Protein AF-A0A7S0AP67-F1 (afdb_monomer_lite)

Sequence (156 aa):
MADENDVAYYSSGTIAEPLSSVSDEEYESPIFVPSRLIERISNVPRFSHSPSIAYAASGDDQARQDYLEGAVFTSSIILLTFVVWLVILLVLKIMGSKRVGCASGKAPTYPSLESIQAANHTLERQYELDAAREQAEGRINGECSITGGGQDGGVV

Radius of gyration: 43.68 Å; chains: 1; bounding box: 73×54×150 Å

Structure (mmCIF, N/CA/C/O backbone):
data_AF-A0A7S0AP67-F1
#
_entry.id   AF-A0A7S0AP67-F1
#
loop_
_atom_site.group_PDB
_atom_site.id
_atom_site.type_symbol
_atom_site.label_atom_id
_atom_site.label_alt_id
_atom_site.label_comp_id
_atom_site.label_asym_id
_atom_site.label_entity_id
_atom_site.label_seq_id
_atom_site.pdbx_PDB_ins_code
_atom_site.Cartn_x
_atom_site.Cartn_y
_atom_site.Cartn_z
_atom_site.occupancy
_atom_site.B_iso_or_equiv
_atom_site.auth_seq_id
_atom_site.auth_comp_id
_atom_site.auth_asym_id
_atom_site.auth_atom_id
_atom_site.pdbx_PDB_model_num
ATOM 1 N N . MET A 1 1 ? -3.781 36.770 -51.736 1.00 51.53 1 MET A N 1
ATOM 2 C CA . MET A 1 1 ? -4.420 36.940 -50.418 1.00 51.53 1 MET A CA 1
ATOM 3 C C . MET A 1 1 ? -3.572 36.169 -49.434 1.00 51.53 1 MET A C 1
ATOM 5 O O . MET A 1 1 ? -3.747 34.968 -49.292 1.00 51.53 1 MET A O 1
ATOM 9 N N . ALA A 1 2 ? -2.549 36.848 -48.926 1.00 48.97 2 ALA A N 1
ATOM 10 C CA . ALA A 1 2 ? -1.741 36.395 -47.809 1.00 48.97 2 ALA A CA 1
ATOM 11 C C . ALA A 1 2 ? -2.419 36.942 -46.554 1.00 48.97 2 ALA A C 1
ATOM 13 O O . ALA A 1 2 ? -2.832 38.103 -46.572 1.00 48.97 2 ALA A O 1
ATOM 14 N N . ASP A 1 3 ? -2.575 36.104 -45.537 1.00 56.09 3 ASP A N 1
ATOM 15 C CA . ASP A 1 3 ? -2.865 36.570 -44.190 1.00 56.09 3 ASP A CA 1
ATOM 16 C C . ASP A 1 3 ? -1.688 36.163 -43.313 1.00 56.09 3 ASP A C 1
ATOM 18 O O . ASP A 1 3 ? -1.131 35.068 -43.430 1.00 56.09 3 ASP A O 1
ATOM 22 N N . GLU A 1 4 ? -1.240 37.149 -42.568 1.00 61.97 4 GLU A N 1
ATOM 23 C CA . GLU A 1 4 ? 0.123 37.414 -42.170 1.00 61.97 4 GLU A CA 1
ATOM 24 C C . GLU A 1 4 ? 0.075 37.716 -40.673 1.00 61.97 4 GLU A C 1
ATOM 26 O O . GLU A 1 4 ? -0.716 38.540 -40.239 1.00 61.97 4 GLU A O 1
ATOM 31 N N . ASN A 1 5 ? 0.964 37.065 -39.921 1.00 60.75 5 ASN A N 1
ATOM 32 C CA . ASN A 1 5 ? 1.469 37.502 -38.620 1.00 60.75 5 ASN A CA 1
ATOM 33 C C . ASN A 1 5 ? 0.479 37.657 -37.454 1.00 60.75 5 ASN A C 1
ATOM 35 O O . ASN A 1 5 ? -0.173 38.677 -37.303 1.00 60.75 5 ASN A O 1
ATOM 39 N N . ASP A 1 6 ? 0.568 36.724 -36.501 1.00 53.44 6 ASP A N 1
ATOM 40 C CA . ASP A 1 6 ? 0.540 37.078 -35.074 1.00 53.44 6 ASP A CA 1
ATOM 41 C C . ASP A 1 6 ? 1.275 36.009 -34.246 1.00 53.44 6 ASP A C 1
ATOM 43 O O . ASP A 1 6 ? 0.713 35.253 -33.454 1.00 53.44 6 ASP A O 1
ATOM 47 N N . VAL A 1 7 ? 2.590 35.907 -34.466 1.00 61.34 7 VAL A N 1
ATOM 48 C CA . VAL A 1 7 ? 3.481 35.220 -33.525 1.00 61.34 7 VAL A CA 1
ATOM 49 C C . VAL A 1 7 ? 3.973 36.275 -32.547 1.00 61.34 7 VAL A C 1
ATOM 51 O O . VAL A 1 7 ? 4.875 37.055 -32.851 1.00 61.34 7 VAL A O 1
ATOM 54 N N . ALA A 1 8 ? 3.339 36.314 -31.376 1.00 53.97 8 ALA A N 1
ATOM 55 C CA . ALA A 1 8 ? 3.743 37.158 -30.265 1.00 53.97 8 ALA A CA 1
ATOM 56 C C . ALA A 1 8 ? 5.196 36.842 -29.873 1.00 53.97 8 ALA A C 1
ATOM 58 O O . ALA A 1 8 ? 5.500 35.825 -29.247 1.00 53.97 8 ALA A O 1
ATOM 59 N N . TYR A 1 9 ? 6.099 37.736 -30.265 1.00 51.31 9 TYR A N 1
ATOM 60 C CA . TYR A 1 9 ? 7.461 37.795 -29.765 1.00 51.31 9 TYR A CA 1
ATOM 61 C C . TYR A 1 9 ? 7.409 38.090 -28.265 1.00 51.31 9 TYR A C 1
ATOM 63 O O . TYR A 1 9 ? 7.012 39.180 -27.849 1.00 51.31 9 TYR A O 1
ATOM 71 N N . TYR A 1 10 ? 7.837 37.135 -27.440 1.00 54.34 10 TYR A N 1
ATOM 72 C CA . TYR A 1 10 ? 8.136 37.429 -26.045 1.00 54.34 10 TYR A CA 1
ATOM 73 C C . TYR A 1 10 ? 9.331 38.382 -26.001 1.00 54.34 10 TYR A C 1
ATOM 75 O O . TYR A 1 10 ? 10.472 38.020 -26.287 1.00 54.34 10 TYR A O 1
ATOM 83 N N . SER A 1 11 ? 9.002 39.632 -25.688 1.00 49.69 11 SER A N 1
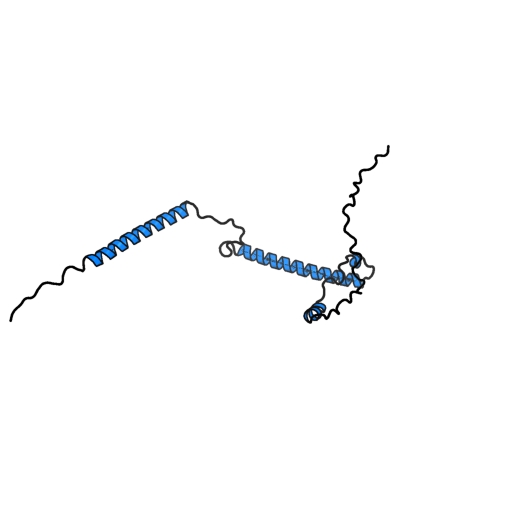ATOM 84 C CA . SER A 1 11 ? 9.903 40.749 -25.460 1.00 49.69 11 SER A CA 1
ATOM 85 C C . SER A 1 11 ? 10.914 40.392 -24.375 1.00 49.69 11 SER A C 1
ATOM 87 O O . SER A 1 11 ? 10.591 40.329 -23.189 1.00 49.69 11 SER A O 1
ATOM 89 N N . SER A 1 12 ? 12.152 40.176 -24.812 1.00 60.66 12 SER A N 1
ATOM 90 C CA . SER A 1 12 ? 13.341 40.142 -23.972 1.00 60.66 12 SER A CA 1
ATOM 91 C C . SER A 1 12 ? 13.491 41.495 -23.281 1.00 60.66 12 SER A C 1
ATOM 93 O O . SER A 1 12 ? 13.629 42.528 -23.935 1.00 60.66 12 SER A O 1
ATOM 95 N N . GLY A 1 13 ? 13.409 41.502 -21.956 1.00 54.72 13 GLY A N 1
ATOM 96 C CA . GLY A 1 13 ? 13.528 42.724 -21.181 1.00 54.72 13 GLY A CA 1
ATOM 97 C C . GLY A 1 13 ? 13.479 42.449 -19.692 1.00 54.72 13 GLY A C 1
ATOM 98 O O . GLY A 1 13 ? 12.416 42.522 -19.093 1.00 54.72 13 GLY A O 1
ATOM 99 N N . THR A 1 14 ? 14.626 42.129 -19.096 1.00 52.41 14 THR A N 1
ATOM 100 C CA . THR A 1 14 ? 15.230 42.923 -18.012 1.00 52.41 14 THR A CA 1
ATOM 101 C C . TH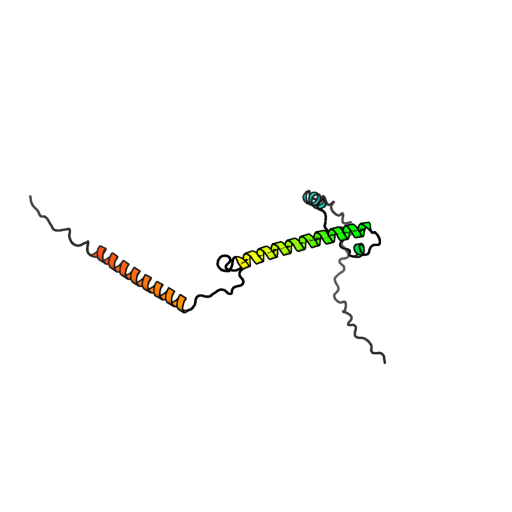R A 1 14 ? 16.686 42.478 -17.865 1.00 52.41 14 THR A C 1
ATOM 103 O O . THR A 1 14 ? 16.999 41.291 -17.833 1.00 52.41 14 THR A O 1
ATOM 106 N N . ILE A 1 15 ? 17.564 43.472 -17.858 1.00 60.00 15 ILE A N 1
ATOM 107 C CA . ILE A 1 15 ? 19.019 43.401 -17.861 1.00 60.00 15 ILE A CA 1
ATOM 108 C C . ILE A 1 15 ? 19.470 42.829 -16.513 1.00 60.00 15 ILE A C 1
ATOM 110 O O . ILE A 1 15 ? 19.449 43.532 -15.506 1.00 60.00 15 ILE A O 1
ATOM 114 N N . ALA A 1 16 ? 19.840 41.550 -16.486 1.00 58.28 16 ALA A N 1
ATOM 115 C CA . ALA A 1 16 ? 20.681 41.029 -15.420 1.00 58.28 16 ALA A CA 1
ATOM 116 C C . ALA A 1 16 ? 22.108 41.504 -15.708 1.00 58.28 16 ALA A C 1
ATOM 118 O O . ALA A 1 16 ? 22.629 41.286 -16.804 1.00 58.28 16 ALA A O 1
ATOM 119 N N . GLU A 1 17 ? 22.697 42.212 -14.750 1.00 62.12 17 GLU A N 1
ATOM 120 C CA . GLU A 1 17 ? 24.091 42.635 -14.799 1.00 62.12 17 GLU A CA 1
ATOM 121 C C . GLU A 1 17 ? 24.996 41.449 -15.164 1.00 62.12 17 GLU A C 1
ATOM 123 O O . GLU A 1 17 ? 24.827 40.355 -14.611 1.00 62.12 17 GLU A O 1
ATOM 128 N N . PRO A 1 18 ? 25.968 41.624 -16.073 1.00 58.69 18 PRO A N 1
ATOM 129 C CA . PRO A 1 18 ? 26.984 40.611 -16.262 1.00 58.69 18 PRO A CA 1
ATOM 130 C C . PRO A 1 18 ? 27.817 40.553 -14.977 1.00 58.69 18 PRO A C 1
ATOM 132 O O . PRO A 1 18 ? 28.651 41.423 -14.732 1.00 58.69 18 PRO A O 1
ATOM 135 N N . LEU A 1 19 ? 27.627 39.507 -14.166 1.00 58.84 19 LEU A N 1
ATOM 136 C CA . LEU A 1 19 ? 28.633 39.050 -13.203 1.00 58.84 19 LEU A CA 1
ATOM 137 C C . LEU A 1 19 ? 29.850 38.521 -13.986 1.00 58.84 19 LEU A C 1
ATOM 139 O O . LEU A 1 19 ? 30.162 37.334 -13.989 1.00 58.84 19 LEU A O 1
ATOM 143 N N . SER A 1 20 ? 30.542 39.412 -14.694 1.00 58.88 20 SER A N 1
ATOM 144 C CA . SER A 1 20 ? 31.809 39.147 -15.365 1.00 58.88 20 SER A CA 1
ATOM 145 C C . SER A 1 20 ? 32.958 39.364 -14.380 1.00 58.88 20 SER A C 1
ATOM 147 O O . SER A 1 20 ? 33.797 40.239 -14.571 1.00 58.88 20 SER A O 1
ATOM 149 N N . SER A 1 21 ? 32.961 38.602 -13.291 1.00 58.09 21 SER A N 1
ATOM 150 C CA . SER A 1 21 ? 34.178 38.308 -12.526 1.00 58.09 21 SER A CA 1
ATOM 151 C C . SER A 1 21 ? 33.944 37.119 -11.591 1.00 58.09 21 SER A C 1
ATOM 153 O O . SER A 1 21 ? 34.280 37.166 -10.409 1.00 58.09 21 SER A O 1
ATOM 155 N N . VAL A 1 22 ? 33.329 36.048 -12.095 1.00 60.16 22 VAL A N 1
ATOM 156 C CA . VAL A 1 22 ? 33.631 34.729 -11.537 1.00 60.16 22 VAL A CA 1
ATOM 157 C C . VAL A 1 22 ? 34.979 34.384 -12.143 1.00 60.16 22 VAL A C 1
ATOM 159 O O . VAL A 1 22 ? 35.086 34.183 -13.348 1.00 60.16 22 VAL A O 1
ATOM 162 N N . SER A 1 23 ? 36.022 34.487 -11.328 1.00 62.59 23 SER A N 1
ATOM 163 C CA . SER A 1 23 ? 37.353 34.001 -11.656 1.00 62.59 23 SER A CA 1
ATOM 164 C C . SER A 1 23 ? 37.242 32.589 -12.226 1.00 62.59 23 SER A C 1
ATOM 166 O O . SER A 1 23 ? 36.532 31.764 -11.650 1.00 62.59 23 SER A O 1
ATOM 168 N N . ASP A 1 24 ? 37.946 32.322 -13.328 1.00 63.97 24 ASP A N 1
ATOM 169 C CA . ASP A 1 24 ? 38.223 30.979 -13.850 1.00 63.97 24 ASP A CA 1
ATOM 170 C C . ASP A 1 24 ? 39.101 30.200 -12.849 1.00 63.97 24 ASP A C 1
ATOM 172 O O . ASP A 1 24 ? 40.193 29.731 -13.167 1.00 63.97 24 ASP A O 1
ATOM 176 N N . GLU A 1 25 ? 38.671 30.106 -11.591 1.00 70.31 25 GLU A N 1
ATOM 177 C CA . GLU A 1 25 ? 39.141 29.050 -10.717 1.00 70.31 25 GLU A CA 1
ATOM 178 C C . GLU A 1 25 ? 38.563 27.770 -11.304 1.00 70.31 25 GLU A C 1
ATOM 180 O O . GLU A 1 25 ? 37.364 27.499 -11.209 1.00 70.31 25 GLU A O 1
ATOM 185 N N . GLU A 1 26 ? 39.426 27.045 -12.014 1.00 77.94 26 GLU A N 1
ATOM 186 C CA . GLU A 1 26 ? 39.166 25.711 -12.523 1.00 77.94 26 GLU A CA 1
ATOM 187 C C . GLU A 1 26 ? 38.576 24.888 -11.379 1.00 77.94 26 GLU A C 1
ATOM 189 O O . GLU A 1 26 ? 39.250 24.558 -10.403 1.00 77.94 26 GLU A O 1
ATOM 194 N N . TYR A 1 27 ? 37.265 24.659 -11.449 1.00 81.31 27 TYR A N 1
ATOM 195 C CA . TYR A 1 27 ? 36.555 23.906 -10.435 1.00 81.31 27 TYR A CA 1
ATOM 196 C C . TYR A 1 27 ? 37.085 22.472 -10.460 1.00 81.31 27 TYR A C 1
ATOM 198 O O . TYR A 1 27 ? 36.666 21.649 -11.276 1.00 81.31 27 TYR A O 1
ATOM 206 N N . GLU A 1 28 ? 38.014 22.163 -9.560 1.00 80.31 28 GLU A N 1
ATOM 207 C CA . GLU A 1 28 ? 38.414 20.790 -9.299 1.00 80.31 28 GLU A CA 1
ATOM 208 C C . GLU A 1 28 ? 37.270 20.096 -8.560 1.00 80.31 28 GLU A C 1
ATOM 210 O O . GLU A 1 28 ? 37.015 20.326 -7.373 1.00 80.31 28 GLU A O 1
ATOM 215 N N . SER A 1 29 ? 36.540 19.237 -9.273 1.00 83.62 29 SER A N 1
ATOM 216 C CA . SER A 1 29 ? 35.499 18.431 -8.647 1.00 83.62 29 SER A CA 1
ATOM 217 C C . SER A 1 29 ? 36.133 17.524 -7.584 1.00 83.62 29 SER A C 1
ATOM 219 O O . SER A 1 29 ? 37.071 16.787 -7.912 1.00 83.62 29 SER A O 1
ATOM 221 N N . PRO A 1 30 ? 35.631 17.508 -6.339 1.00 85.62 30 PRO A N 1
ATOM 222 C CA . PRO A 1 30 ? 36.149 16.607 -5.322 1.00 85.62 30 PRO A CA 1
ATOM 223 C C . PRO A 1 30 ? 36.011 15.152 -5.781 1.00 85.62 30 PRO A C 1
ATOM 225 O O . PRO A 1 30 ? 34.978 14.747 -6.319 1.00 85.62 30 PRO A O 1
ATOM 228 N N . ILE A 1 31 ? 37.059 14.356 -5.550 1.00 88.38 31 ILE A N 1
ATOM 229 C CA . ILE A 1 31 ? 37.071 12.929 -5.883 1.00 88.38 31 ILE A CA 1
ATOM 230 C C . ILE A 1 31 ? 35.933 12.250 -5.119 1.00 88.38 31 ILE A C 1
ATOM 232 O O . ILE A 1 31 ? 35.936 12.183 -3.887 1.00 88.38 31 ILE A O 1
ATOM 236 N N . PHE A 1 32 ? 34.949 11.739 -5.858 1.00 85.88 32 PHE A N 1
ATOM 237 C CA . PHE A 1 32 ? 33.834 11.017 -5.270 1.00 85.88 32 PHE A CA 1
ATOM 238 C C . PHE A 1 32 ? 34.319 9.663 -4.747 1.00 85.88 32 PHE A C 1
ATOM 240 O O . PHE A 1 32 ? 34.534 8.727 -5.515 1.00 85.88 32 PHE A O 1
ATOM 247 N N . VAL A 1 33 ? 34.486 9.550 -3.429 1.00 89.19 33 VAL A N 1
ATOM 248 C CA . VAL A 1 33 ? 34.727 8.263 -2.770 1.00 89.19 33 VAL A CA 1
ATOM 249 C C . VAL A 1 33 ? 33.365 7.605 -2.536 1.00 89.19 33 VAL A C 1
ATOM 251 O O . VAL A 1 33 ? 32.594 8.095 -1.704 1.00 89.19 33 VAL A O 1
ATOM 254 N N . PRO A 1 34 ? 33.019 6.522 -3.259 1.00 81.06 34 PRO A N 1
ATOM 255 C CA . PRO A 1 34 ? 31.731 5.872 -3.083 1.00 81.06 34 PRO A CA 1
ATOM 256 C C . PRO A 1 34 ? 31.615 5.349 -1.653 1.00 81.06 34 PRO A C 1
ATOM 258 O O . PRO A 1 34 ? 32.519 4.710 -1.113 1.00 81.06 34 PRO A O 1
ATOM 261 N N . SER A 1 35 ? 30.479 5.618 -1.018 1.00 86.62 35 SER A N 1
ATOM 262 C CA . SER A 1 35 ? 30.192 5.036 0.287 1.00 86.62 35 SER A CA 1
ATOM 263 C C . SER A 1 35 ? 30.026 3.517 0.151 1.00 86.62 35 SER A C 1
ATOM 265 O O . SER A 1 35 ? 29.548 3.020 -0.871 1.00 86.62 35 SER A O 1
ATOM 267 N N . ARG A 1 36 ? 30.341 2.759 1.211 1.00 86.00 36 ARG A N 1
ATOM 268 C CA . ARG A 1 36 ? 30.148 1.290 1.247 1.00 86.00 36 ARG A CA 1
ATOM 269 C C . ARG A 1 36 ? 28.711 0.855 0.922 1.00 86.00 36 ARG A C 1
ATOM 271 O O . ARG A 1 36 ? 28.470 -0.294 0.566 1.00 86.00 36 ARG A O 1
ATOM 278 N N . LEU A 1 37 ? 27.748 1.765 1.073 1.00 83.25 37 LEU A N 1
ATOM 279 C CA . LEU A 1 37 ? 26.360 1.555 0.683 1.00 83.25 37 LEU A CA 1
ATOM 280 C C . LEU A 1 37 ? 26.203 1.527 -0.845 1.00 83.25 37 LEU A C 1
ATOM 282 O O . LEU A 1 37 ? 25.534 0.643 -1.369 1.00 83.25 37 LEU A O 1
ATOM 286 N N . ILE A 1 38 ? 26.849 2.451 -1.560 1.00 79.38 38 ILE A N 1
ATOM 287 C CA . ILE A 1 38 ? 26.805 2.540 -3.026 1.00 79.38 38 ILE A CA 1
ATOM 288 C C . ILE A 1 38 ? 27.449 1.306 -3.657 1.00 79.38 38 ILE A C 1
ATOM 290 O O . ILE A 1 38 ? 26.891 0.757 -4.597 1.00 79.38 38 ILE A O 1
ATOM 294 N N . GLU A 1 39 ? 28.551 0.822 -3.089 1.00 80.38 39 GLU A N 1
ATOM 295 C CA . GLU A 1 39 ? 29.246 -0.390 -3.548 1.00 80.38 39 GLU A CA 1
ATOM 296 C C . GLU A 1 39 ? 28.413 -1.672 -3.344 1.00 80.38 39 GLU A C 1
ATOM 298 O O . GLU A 1 39 ? 28.500 -2.629 -4.111 1.00 80.38 39 GLU A O 1
ATOM 303 N N . ARG A 1 40 ? 27.542 -1.698 -2.325 1.00 77.62 40 ARG A N 1
ATOM 304 C CA . ARG A 1 40 ? 26.580 -2.798 -2.147 1.00 77.62 40 ARG A CA 1
ATOM 305 C C . ARG A 1 40 ? 25.392 -2.687 -3.094 1.00 77.62 40 ARG A C 1
ATOM 307 O O . ARG A 1 40 ? 24.923 -3.704 -3.593 1.00 77.62 40 ARG A O 1
ATOM 314 N N . ILE A 1 41 ? 24.905 -1.472 -3.335 1.00 77.75 41 ILE A N 1
ATOM 315 C CA . ILE A 1 41 ? 23.749 -1.225 -4.206 1.00 77.75 41 ILE A CA 1
ATOM 316 C C . ILE A 1 41 ? 24.132 -1.340 -5.689 1.00 77.75 41 ILE A C 1
ATOM 318 O O . ILE A 1 41 ? 23.284 -1.698 -6.501 1.00 77.75 41 ILE A O 1
ATOM 322 N N . SER A 1 42 ? 25.397 -1.118 -6.059 1.00 71.94 42 SER A N 1
ATOM 323 C CA . SER A 1 42 ? 25.873 -1.288 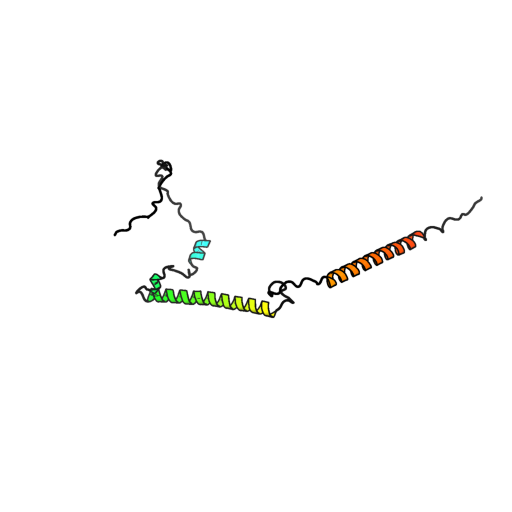-7.439 1.00 71.94 42 SER A CA 1
ATOM 324 C C . SER A 1 42 ? 25.811 -2.735 -7.930 1.00 71.94 42 SER A C 1
ATOM 326 O O . SER A 1 42 ? 25.737 -2.952 -9.133 1.00 71.94 42 SER A O 1
ATOM 328 N N . ASN A 1 43 ? 25.802 -3.710 -7.014 1.00 64.31 43 ASN A N 1
ATOM 329 C CA . ASN A 1 43 ? 25.653 -5.135 -7.329 1.00 64.31 43 ASN A CA 1
ATOM 330 C C . ASN A 1 43 ? 24.192 -5.604 -7.345 1.00 64.31 43 ASN A C 1
ATOM 332 O O . ASN A 1 43 ? 23.922 -6.771 -7.623 1.00 64.31 43 ASN A O 1
ATOM 336 N N . VAL A 1 44 ? 23.239 -4.723 -7.029 1.00 65.44 44 VAL A N 1
ATOM 337 C CA . VAL A 1 44 ? 21.822 -5.037 -7.195 1.00 65.44 44 VAL A CA 1
ATOM 338 C C . VAL A 1 44 ? 21.513 -4.902 -8.685 1.00 65.44 44 VAL A C 1
ATOM 340 O O . VAL A 1 44 ? 21.797 -3.839 -9.246 1.00 65.44 44 VAL A O 1
ATOM 343 N N . PRO A 1 45 ? 20.943 -5.931 -9.339 1.00 56.62 45 PRO A N 1
ATOM 344 C CA . PRO A 1 45 ? 20.553 -5.830 -10.737 1.00 56.62 45 PRO A CA 1
ATOM 345 C C . PRO A 1 45 ? 19.628 -4.623 -10.898 1.00 56.62 45 PRO A C 1
ATOM 347 O O . PRO A 1 45 ? 18.513 -4.586 -10.370 1.00 56.62 45 PRO A O 1
ATOM 350 N N . ARG A 1 46 ? 20.115 -3.589 -11.589 1.00 60.09 46 ARG A N 1
ATOM 351 C CA . ARG A 1 46 ? 19.278 -2.460 -11.980 1.00 60.09 46 ARG A CA 1
ATOM 352 C C . ARG A 1 46 ? 18.348 -2.993 -13.061 1.00 60.09 46 ARG A C 1
ATOM 354 O O . ARG A 1 46 ? 18.792 -3.261 -14.171 1.00 60.09 46 ARG A O 1
ATOM 361 N N . PHE A 1 47 ? 17.060 -3.125 -12.749 1.00 59.00 47 PHE A N 1
ATOM 362 C CA . PHE A 1 47 ? 15.996 -3.580 -13.664 1.00 59.00 47 PHE A CA 1
ATOM 363 C C . PHE A 1 47 ? 15.693 -2.606 -14.825 1.00 59.00 47 PHE A C 1
ATOM 365 O O . PHE A 1 47 ? 14.555 -2.442 -15.248 1.00 59.00 47 PHE A O 1
ATOM 372 N N . SER A 1 48 ? 16.712 -1.918 -15.332 1.00 54.09 48 SER A N 1
ATOM 373 C CA . SER A 1 48 ? 16.683 -1.040 -16.495 1.00 54.09 48 SER A CA 1
ATOM 374 C C . SER A 1 48 ? 18.133 -0.638 -16.779 1.00 54.09 48 SER A C 1
ATOM 376 O O . SER A 1 48 ? 18.607 0.397 -16.316 1.00 54.09 48 SER A O 1
ATOM 378 N N . HIS A 1 49 ? 18.893 -1.481 -17.485 1.00 57.88 49 HIS A N 1
ATOM 379 C CA . HIS A 1 49 ? 20.242 -1.096 -17.929 1.00 57.88 49 HIS A CA 1
ATOM 380 C C . HIS A 1 49 ? 20.215 -0.098 -19.102 1.00 57.88 49 HIS A C 1
ATOM 382 O O . HIS A 1 49 ? 21.244 0.459 -19.472 1.00 57.88 49 HIS A O 1
ATOM 388 N N . SER A 1 50 ? 19.028 0.223 -19.618 1.00 56.59 50 SER A N 1
ATOM 389 C CA . SER A 1 50 ? 18.797 1.368 -20.487 1.00 56.59 50 SER A CA 1
ATOM 390 C C . SER A 1 50 ? 17.333 1.827 -20.354 1.00 56.59 50 SER A C 1
ATOM 392 O O . SER A 1 50 ? 16.426 1.017 -20.559 1.00 56.59 50 SER A O 1
ATOM 394 N N . PRO A 1 51 ? 17.068 3.117 -20.076 1.00 54.75 51 PRO A N 1
ATOM 395 C CA . PRO A 1 51 ? 15.717 3.680 -20.116 1.00 54.75 51 PRO A CA 1
ATOM 396 C C . PRO A 1 51 ? 15.191 3.864 -21.551 1.00 54.75 51 PRO A C 1
ATOM 398 O O . PRO A 1 51 ? 14.054 4.292 -21.742 1.00 54.75 51 PRO A O 1
ATOM 401 N N . SER A 1 52 ? 16.005 3.583 -22.573 1.00 63.00 52 SER A N 1
ATOM 402 C CA . SER A 1 52 ? 15.634 3.832 -23.959 1.00 63.00 52 SER A CA 1
ATOM 403 C C . SER A 1 52 ? 14.875 2.649 -24.552 1.00 63.00 52 SER A C 1
ATOM 405 O O . SER A 1 52 ? 15.431 1.570 -24.767 1.00 63.00 52 SER A O 1
ATOM 407 N N . ILE A 1 53 ? 13.613 2.897 -24.905 1.00 66.12 53 ILE A N 1
ATOM 408 C CA . ILE A 1 53 ? 12.768 2.005 -25.718 1.00 66.12 53 ILE A CA 1
ATOM 409 C C . ILE A 1 53 ? 13.446 1.661 -27.060 1.00 66.12 53 ILE A C 1
ATOM 411 O O . ILE A 1 53 ? 13.130 0.640 -27.665 1.00 66.12 53 ILE A O 1
ATOM 415 N N . ALA A 1 54 ? 14.433 2.451 -27.505 1.00 69.38 54 ALA A N 1
ATOM 416 C CA . ALA A 1 54 ? 15.176 2.199 -28.738 1.00 69.38 54 ALA A CA 1
ATOM 417 C C . ALA A 1 54 ? 15.899 0.840 -28.758 1.00 69.38 54 ALA A C 1
ATOM 419 O O . ALA A 1 54 ? 16.087 0.286 -29.836 1.00 69.38 54 ALA A O 1
ATOM 420 N N . TYR A 1 55 ? 16.248 0.260 -27.602 1.00 64.75 55 TYR A N 1
ATOM 421 C CA . TYR A 1 55 ? 16.880 -1.066 -27.556 1.00 64.75 55 TYR A CA 1
ATOM 422 C C . TYR A 1 55 ? 15.923 -2.199 -27.938 1.00 64.75 55 TYR A C 1
ATOM 424 O O . TYR A 1 55 ? 16.363 -3.191 -28.515 1.00 64.75 55 TYR A O 1
ATOM 432 N N . ALA A 1 56 ? 14.612 -2.023 -27.738 1.00 62.25 56 ALA A N 1
ATOM 433 C CA . ALA A 1 56 ? 13.611 -2.969 -28.230 1.00 62.25 56 ALA A CA 1
ATOM 434 C C . ALA A 1 56 ? 13.538 -3.000 -29.770 1.00 62.25 56 ALA A C 1
ATOM 436 O O . ALA A 1 56 ? 13.142 -4.012 -30.346 1.00 62.25 56 ALA A O 1
ATOM 437 N N . ALA A 1 57 ? 13.938 -1.903 -30.426 1.00 73.69 57 ALA A N 1
ATOM 438 C CA . ALA A 1 57 ? 14.001 -1.758 -31.880 1.00 73.69 57 ALA A CA 1
ATOM 439 C C . ALA A 1 57 ? 15.432 -1.877 -32.439 1.00 73.69 57 ALA A C 1
ATOM 441 O O . ALA A 1 57 ? 15.641 -1.667 -33.635 1.00 73.69 57 ALA A O 1
ATOM 442 N N . SER A 1 58 ? 16.421 -2.188 -31.594 1.00 73.25 58 SER A N 1
ATOM 443 C CA . SER A 1 58 ? 17.794 -2.397 -32.049 1.00 73.25 58 SER A CA 1
ATOM 444 C C . SER A 1 58 ? 17.892 -3.697 -32.854 1.00 73.25 58 SER A C 1
ATOM 446 O O . SER A 1 58 ? 17.205 -4.675 -32.563 1.00 73.25 58 SER A O 1
ATOM 448 N N . GLY A 1 59 ? 18.730 -3.704 -33.895 1.00 80.00 59 GLY A N 1
ATOM 449 C CA . GLY A 1 59 ? 18.988 -4.895 -34.716 1.00 80.00 59 GLY A CA 1
ATOM 450 C C . GLY A 1 59 ? 19.867 -5.947 -34.031 1.00 80.00 59 GLY A C 1
ATOM 451 O O . GLY A 1 59 ? 20.241 -6.923 -34.670 1.00 80.00 59 GLY A O 1
ATOM 452 N N . ASP A 1 60 ? 20.224 -5.728 -32.765 1.00 85.19 60 ASP A N 1
ATOM 453 C CA . ASP A 1 60 ? 20.987 -6.662 -31.949 1.00 85.19 60 ASP A CA 1
ATOM 454 C C . ASP A 1 60 ? 20.020 -7.571 -31.177 1.00 85.19 60 ASP A C 1
ATOM 456 O O . ASP A 1 60 ? 19.335 -7.148 -30.238 1.00 85.19 60 ASP A O 1
ATOM 460 N N . ASP A 1 61 ? 19.940 -8.830 -31.606 1.00 86.56 61 ASP A N 1
ATOM 461 C CA . ASP A 1 61 ? 19.025 -9.819 -31.036 1.00 86.56 61 ASP A CA 1
ATOM 462 C C . ASP A 1 61 ? 19.303 -10.080 -29.548 1.00 86.56 61 ASP A C 1
ATOM 464 O O . ASP A 1 61 ? 18.361 -10.339 -28.793 1.00 86.56 61 ASP A O 1
ATOM 468 N N . GLN A 1 62 ? 20.562 -9.963 -29.109 1.00 84.69 62 GLN A N 1
ATOM 469 C CA . GLN A 1 62 ? 20.942 -10.228 -27.723 1.00 84.69 62 GLN A CA 1
ATOM 470 C C . GLN A 1 62 ? 20.475 -9.105 -26.791 1.00 84.69 62 GLN A C 1
ATOM 472 O O . GLN A 1 62 ? 19.800 -9.364 -25.795 1.00 84.69 62 GLN A O 1
ATOM 477 N N . ALA A 1 63 ? 20.711 -7.847 -27.173 1.00 78.75 63 ALA A N 1
ATOM 478 C CA . ALA A 1 63 ? 20.224 -6.689 -26.424 1.00 78.75 63 ALA A CA 1
ATOM 479 C C . ALA A 1 63 ? 18.686 -6.651 -26.335 1.00 78.75 63 ALA A C 1
ATOM 481 O O . ALA A 1 63 ? 18.119 -6.267 -25.306 1.00 78.75 63 ALA A O 1
ATOM 482 N N . ARG A 1 64 ? 17.991 -7.078 -27.399 1.00 82.31 64 ARG A N 1
ATOM 483 C CA . ARG A 1 64 ? 16.526 -7.178 -27.404 1.00 82.31 64 ARG A CA 1
ATOM 484 C C . ARG A 1 64 ? 16.024 -8.255 -26.442 1.00 82.31 64 ARG A C 1
ATOM 486 O O . ARG A 1 64 ? 15.022 -8.032 -25.761 1.00 82.31 64 ARG A O 1
ATOM 493 N N . GLN A 1 65 ? 16.685 -9.410 -26.393 1.00 85.06 65 GLN A N 1
ATOM 494 C CA . GLN A 1 65 ? 16.299 -10.505 -25.506 1.00 85.06 65 GLN A CA 1
ATOM 495 C C . GLN A 1 65 ? 16.427 -10.107 -24.031 1.00 85.06 65 GLN A C 1
ATOM 497 O O . GLN A 1 65 ? 15.459 -10.264 -23.287 1.00 85.06 65 GLN A O 1
ATOM 502 N N . ASP A 1 66 ? 17.551 -9.506 -23.639 1.00 82.69 66 ASP A N 1
ATOM 503 C CA . ASP A 1 66 ? 17.780 -9.059 -22.259 1.00 82.69 66 ASP A CA 1
ATOM 504 C C . ASP A 1 66 ? 16.754 -7.993 -21.830 1.00 82.69 66 ASP A C 1
ATOM 506 O O . ASP A 1 66 ? 16.244 -8.002 -20.704 1.00 82.69 66 ASP A O 1
ATOM 510 N N . TYR A 1 67 ? 16.385 -7.091 -22.748 1.00 83.19 67 TYR A N 1
ATOM 511 C CA . TYR A 1 67 ? 15.331 -6.104 -22.511 1.00 83.19 67 TYR A CA 1
ATOM 512 C C . TYR A 1 67 ? 13.960 -6.758 -22.284 1.00 83.19 67 TYR A C 1
ATOM 514 O O . TYR A 1 67 ? 13.247 -6.399 -21.342 1.00 83.19 67 TYR A O 1
ATOM 522 N N . LEU A 1 68 ? 13.581 -7.719 -23.134 1.00 85.38 68 LEU A N 1
ATOM 523 C CA . LEU A 1 68 ? 12.309 -8.435 -23.018 1.00 85.38 68 LEU A CA 1
ATOM 524 C C . LEU A 1 68 ? 12.238 -9.250 -21.724 1.00 85.38 68 LEU A C 1
ATOM 526 O O . LEU A 1 68 ? 11.207 -9.222 -21.052 1.00 85.38 68 LEU A O 1
ATOM 530 N N . GLU A 1 69 ? 13.322 -9.924 -21.345 1.00 86.81 69 GLU A N 1
ATOM 531 C CA . GLU A 1 69 ? 13.399 -10.675 -20.091 1.00 86.81 69 GLU A CA 1
ATOM 532 C C . GLU A 1 69 ? 13.194 -9.751 -18.881 1.00 86.81 69 GLU A C 1
ATOM 534 O O . GLU A 1 69 ? 12.338 -10.015 -18.030 1.00 86.81 69 GLU A O 1
ATOM 539 N N . GLY A 1 70 ? 13.884 -8.607 -18.853 1.00 84.44 70 GLY A N 1
ATOM 540 C CA . GLY A 1 70 ? 13.719 -7.596 -17.807 1.00 84.44 70 GLY A CA 1
ATOM 541 C C . GLY A 1 70 ? 12.298 -7.025 -17.727 1.00 84.44 70 GLY A C 1
ATOM 542 O O . GLY A 1 70 ? 11.745 -6.866 -16.631 1.00 84.44 70 GLY A O 1
ATOM 543 N N . ALA A 1 71 ? 11.672 -6.753 -18.874 1.00 85.94 71 ALA A N 1
ATOM 544 C CA . ALA A 1 71 ? 10.303 -6.247 -18.946 1.00 85.94 71 ALA A CA 1
ATOM 545 C C . ALA A 1 71 ? 9.268 -7.280 -18.461 1.00 85.94 71 ALA A C 1
ATOM 547 O O . ALA A 1 71 ? 8.369 -6.948 -17.680 1.00 85.94 71 ALA A O 1
ATOM 548 N N . VAL A 1 72 ? 9.403 -8.544 -18.873 1.00 89.94 72 VAL A N 1
ATOM 549 C CA . VAL A 1 72 ? 8.524 -9.641 -18.432 1.00 89.94 72 VAL A CA 1
ATOM 550 C C . VAL A 1 72 ? 8.681 -9.887 -16.934 1.00 89.94 72 VAL A C 1
ATOM 552 O O . VAL A 1 72 ? 7.689 -10.002 -16.216 1.00 89.94 72 VAL A O 1
ATOM 555 N N . PHE A 1 73 ? 9.913 -9.893 -16.429 1.00 89.00 73 PHE A N 1
ATOM 556 C CA . PHE A 1 73 ? 10.169 -10.075 -15.006 1.00 89.00 73 PHE A CA 1
ATOM 557 C C . PHE A 1 73 ? 9.560 -8.941 -14.165 1.00 89.00 73 PHE A C 1
ATOM 559 O O . PHE A 1 73 ? 8.851 -9.191 -13.187 1.00 89.00 73 PHE A O 1
ATOM 566 N N . THR A 1 74 ? 9.759 -7.688 -14.584 1.00 87.94 74 THR A N 1
ATOM 567 C CA . THR A 1 74 ? 9.244 -6.508 -13.870 1.00 87.94 74 THR A CA 1
ATOM 568 C C . THR A 1 74 ? 7.716 -6.460 -13.892 1.00 87.94 74 THR A C 1
ATOM 570 O O . THR A 1 74 ? 7.084 -6.248 -12.856 1.00 87.94 74 THR A O 1
ATOM 573 N N . SER A 1 75 ? 7.100 -6.710 -15.051 1.00 91.12 75 SER A N 1
ATOM 574 C CA . SER A 1 75 ? 5.638 -6.763 -15.170 1.00 91.12 75 SER A CA 1
ATOM 575 C C . SER A 1 75 ? 5.031 -7.892 -14.331 1.00 91.12 75 SER A C 1
ATOM 577 O O . SER A 1 75 ? 4.003 -7.678 -13.688 1.00 91.12 75 SER A O 1
ATOM 579 N N . SER A 1 76 ? 5.698 -9.048 -14.247 1.00 94.38 76 SER A N 1
ATOM 580 C CA . SER A 1 76 ? 5.293 -10.162 -13.383 1.00 94.38 76 SER A CA 1
ATOM 581 C C . SER A 1 76 ? 5.305 -9.781 -11.897 1.00 94.38 76 SER A C 1
ATOM 583 O O . SER A 1 76 ? 4.324 -10.020 -11.193 1.00 94.38 76 SER A O 1
ATOM 585 N N . ILE A 1 77 ? 6.355 -9.104 -11.414 1.00 95.31 77 ILE A N 1
ATOM 586 C CA . ILE A 1 77 ? 6.423 -8.621 -10.021 1.00 95.31 77 ILE A CA 1
ATOM 587 C C . ILE A 1 77 ? 5.301 -7.627 -9.715 1.00 95.31 77 ILE A C 1
ATOM 589 O O . ILE A 1 77 ? 4.652 -7.717 -8.667 1.00 95.31 77 ILE A O 1
ATOM 593 N N . ILE A 1 78 ? 5.063 -6.676 -10.620 1.00 95.12 78 ILE A N 1
ATOM 594 C CA . ILE A 1 78 ? 3.999 -5.680 -10.459 1.00 95.12 78 ILE A CA 1
ATOM 595 C C . ILE A 1 78 ? 2.641 -6.388 -10.396 1.00 95.12 78 ILE A C 1
ATOM 597 O O . ILE A 1 78 ? 1.852 -6.124 -9.488 1.00 95.12 78 ILE A O 1
ATOM 601 N N . LEU A 1 79 ? 2.392 -7.342 -11.296 1.00 96.88 79 LEU A N 1
ATOM 602 C CA . LEU A 1 79 ? 1.163 -8.131 -11.318 1.00 96.88 79 LEU A CA 1
ATOM 603 C C . LEU A 1 79 ? 0.974 -8.927 -10.022 1.00 96.88 79 LEU A C 1
ATOM 605 O O . LEU A 1 79 ? -0.105 -8.876 -9.436 1.00 96.88 79 LEU A O 1
ATOM 609 N N . LEU A 1 80 ? 2.014 -9.602 -9.526 1.00 97.56 80 LEU A N 1
ATOM 610 C CA . LEU A 1 80 ? 1.966 -10.319 -8.249 1.00 97.56 80 LEU A CA 1
ATOM 611 C C . LEU A 1 80 ? 1.648 -9.381 -7.082 1.00 97.56 80 LEU A C 1
ATOM 613 O O . LEU A 1 80 ? 0.821 -9.715 -6.234 1.00 97.56 80 LEU A O 1
ATOM 617 N N . THR A 1 81 ? 2.244 -8.189 -7.066 1.00 97.19 81 THR A N 1
ATOM 618 C CA . THR A 1 81 ? 1.968 -7.168 -6.048 1.00 97.19 81 THR A CA 1
ATOM 619 C C . THR A 1 81 ? 0.495 -6.756 -6.072 1.00 97.19 81 THR A C 1
ATOM 621 O O . THR A 1 81 ? -0.150 -6.724 -5.024 1.00 97.19 81 THR A O 1
ATOM 624 N N . PHE A 1 82 ? -0.074 -6.521 -7.259 1.00 97.56 82 PHE A N 1
ATOM 625 C CA . PHE A 1 82 ? -1.500 -6.222 -7.410 1.00 97.56 82 PHE A CA 1
ATOM 626 C C . PHE A 1 82 ? -2.398 -7.382 -6.979 1.00 97.56 82 PHE A C 1
ATOM 628 O O . PHE A 1 82 ? -3.398 -7.149 -6.305 1.00 97.56 82 PHE A O 1
ATOM 635 N N . VAL A 1 83 ? -2.051 -8.625 -7.320 1.00 97.88 83 VAL A N 1
ATOM 636 C CA . VAL A 1 83 ? -2.820 -9.809 -6.909 1.00 97.88 83 VAL A CA 1
ATOM 637 C C . VAL A 1 83 ? -2.826 -9.944 -5.389 1.00 97.88 83 VAL A C 1
ATOM 639 O O . VAL A 1 83 ? -3.895 -10.082 -4.797 1.00 97.88 83 VAL A O 1
ATOM 642 N N . VAL A 1 84 ? -1.663 -9.840 -4.739 1.00 97.69 84 VAL A N 1
ATOM 643 C CA . VAL A 1 84 ? -1.561 -9.871 -3.271 1.00 97.69 84 VAL A CA 1
ATOM 644 C C . VAL A 1 84 ? -2.379 -8.737 -2.654 1.00 97.69 84 VAL A C 1
ATOM 646 O O . VAL A 1 84 ? -3.142 -8.967 -1.716 1.00 97.69 84 VAL A O 1
ATOM 649 N N . TRP A 1 85 ? -2.291 -7.529 -3.212 1.00 96.75 85 TRP A N 1
ATOM 650 C CA . TRP A 1 85 ? -3.069 -6.383 -2.749 1.00 96.75 85 TRP A CA 1
ATOM 651 C C . TRP A 1 85 ? -4.581 -6.607 -2.874 1.00 96.75 85 TRP A C 1
ATOM 653 O O . TRP A 1 85 ? -5.330 -6.344 -1.933 1.00 96.75 85 TRP A O 1
ATOM 663 N N . LEU A 1 86 ? -5.044 -7.163 -3.997 1.00 96.19 86 LEU A N 1
ATOM 664 C CA . LEU A 1 86 ? -6.449 -7.520 -4.193 1.00 96.19 86 LEU A CA 1
ATOM 665 C C . LEU A 1 86 ? -6.910 -8.592 -3.208 1.00 96.19 86 LEU A C 1
ATOM 667 O O . LEU A 1 86 ? -8.012 -8.478 -2.677 1.00 96.19 86 LEU A O 1
ATOM 671 N N . VAL A 1 87 ? -6.082 -9.599 -2.924 1.00 96.44 87 VAL A N 1
ATOM 672 C CA . VAL A 1 87 ? -6.389 -10.617 -1.909 1.00 96.44 87 VAL A CA 1
ATOM 673 C C . VAL A 1 87 ? -6.539 -9.971 -0.533 1.00 96.44 87 VAL A C 1
ATOM 675 O O . VAL A 1 87 ? -7.511 -10.262 0.159 1.00 96.44 87 VAL A O 1
ATOM 678 N N . ILE A 1 88 ? -5.649 -9.049 -0.152 1.00 93.50 88 ILE A N 1
ATOM 679 C CA . ILE A 1 88 ? -5.759 -8.301 1.111 1.00 93.50 88 ILE A CA 1
ATOM 680 C C . ILE A 1 88 ? -7.082 -7.530 1.163 1.00 93.50 88 ILE A C 1
ATOM 682 O O . ILE A 1 88 ? -7.828 -7.652 2.135 1.00 93.50 88 ILE A O 1
ATOM 686 N N . LEU A 1 89 ? -7.415 -6.778 0.110 1.00 90.56 89 LEU A N 1
ATOM 687 C CA . LEU A 1 89 ? -8.674 -6.033 0.036 1.00 90.56 89 LEU A CA 1
ATOM 688 C C . LEU A 1 89 ? -9.897 -6.956 0.090 1.00 90.56 89 LEU A C 1
ATOM 690 O O . LEU A 1 89 ? -10.892 -6.628 0.736 1.00 90.56 89 LEU A O 1
ATOM 694 N N . LEU A 1 90 ? -9.825 -8.122 -0.549 1.00 91.25 90 LEU A N 1
ATOM 695 C CA . LEU A 1 90 ? -10.889 -9.119 -0.551 1.00 91.25 90 LEU A CA 1
ATOM 696 C C . LEU A 1 90 ? -11.073 -9.729 0.843 1.00 91.25 90 LEU A C 1
ATOM 698 O O . LEU A 1 90 ? -12.204 -9.819 1.317 1.00 91.25 90 LEU A O 1
ATOM 702 N N . VAL A 1 91 ? -9.987 -10.065 1.543 1.00 90.31 91 VAL A N 1
ATOM 703 C CA . VAL A 1 91 ? -10.032 -10.532 2.937 1.00 90.31 91 VAL A CA 1
ATOM 704 C C . VAL A 1 91 ? -10.638 -9.461 3.841 1.00 90.31 91 VAL A C 1
ATOM 706 O O . VAL A 1 91 ? -11.564 -9.760 4.594 1.00 90.31 91 VAL A O 1
ATOM 709 N N . LEU A 1 92 ? -10.194 -8.205 3.727 1.00 86.00 92 LEU A N 1
ATOM 710 C CA . LEU A 1 92 ? -10.764 -7.084 4.482 1.00 86.00 92 LEU A CA 1
ATOM 711 C C . LEU A 1 92 ? -12.259 -6.900 4.187 1.00 86.00 92 LEU A C 1
ATOM 713 O O . LEU A 1 92 ? -13.046 -6.640 5.100 1.00 86.00 92 LEU A O 1
ATOM 717 N N . LYS A 1 93 ? -12.672 -7.098 2.932 1.00 83.06 93 LYS A N 1
ATOM 718 C CA . LYS A 1 93 ? -14.075 -7.025 2.517 1.00 83.06 93 LYS A CA 1
ATOM 719 C C . LYS A 1 93 ? -14.919 -8.165 3.095 1.00 83.06 93 LYS A C 1
ATOM 721 O O . LYS A 1 93 ? -16.038 -7.902 3.533 1.00 83.06 93 LYS A O 1
ATOM 726 N N . ILE A 1 94 ? -14.405 -9.398 3.127 1.00 85.81 94 ILE A N 1
ATOM 727 C CA . ILE A 1 94 ? -15.108 -10.562 3.700 1.00 85.81 94 ILE A CA 1
ATOM 728 C C . ILE A 1 94 ? -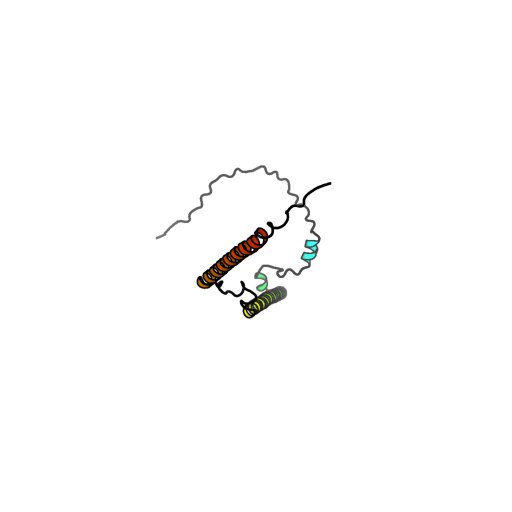15.188 -10.465 5.227 1.00 85.81 94 ILE A C 1
ATOM 730 O O . ILE A 1 94 ? -16.227 -10.779 5.806 1.00 85.81 94 ILE A O 1
ATOM 734 N N . MET A 1 95 ? -14.125 -9.996 5.891 1.00 84.25 95 MET A N 1
ATOM 735 C CA . MET A 1 95 ? -14.080 -9.895 7.357 1.00 84.25 95 MET A CA 1
ATOM 736 C C . MET A 1 95 ? -15.130 -8.916 7.912 1.00 84.25 95 MET A C 1
ATOM 738 O O . MET A 1 95 ? -15.546 -9.026 9.069 1.00 84.25 95 MET A O 1
ATOM 742 N N . GLY A 1 96 ? -15.625 -8.023 7.051 1.00 69.00 96 GLY A N 1
ATOM 743 C CA . GLY A 1 96 ? -16.844 -7.260 7.253 1.00 69.00 96 GLY A CA 1
ATOM 744 C C . GLY A 1 96 ? -16.740 -6.179 8.328 1.00 69.00 96 GLY A C 1
ATOM 745 O O . GLY A 1 96 ? -15.789 -6.078 9.107 1.00 69.00 96 GLY A O 1
ATOM 746 N N . SER A 1 97 ? -17.790 -5.364 8.411 1.00 63.22 97 SER A N 1
ATOM 747 C CA . SER A 1 97 ? -17.851 -4.199 9.305 1.00 63.22 97 SER A CA 1
ATOM 748 C C . SER A 1 97 ? -17.821 -4.531 10.799 1.00 63.22 97 SER A C 1
ATOM 750 O O . SER A 1 97 ? -17.718 -3.622 11.612 1.00 63.22 97 SER A O 1
ATOM 752 N N . LYS A 1 98 ? -17.934 -5.811 11.180 1.00 65.12 98 LYS A N 1
ATOM 753 C CA . LYS A 1 98 ? -17.903 -6.233 12.587 1.00 65.12 98 LYS A CA 1
ATOM 754 C C . LYS A 1 98 ? -16.495 -6.227 13.190 1.00 65.12 98 LYS A C 1
ATOM 756 O O . LYS A 1 98 ? -16.389 -6.170 14.407 1.00 65.12 98 LYS A O 1
ATOM 761 N N . ARG A 1 99 ? -15.431 -6.313 12.378 1.00 64.19 99 ARG A N 1
ATOM 762 C CA . ARG A 1 99 ? -14.038 -6.351 12.876 1.00 64.19 99 ARG A CA 1
ATOM 763 C C . ARG A 1 99 ? -13.140 -5.248 12.320 1.00 64.19 99 ARG A C 1
ATOM 765 O O . ARG A 1 99 ? -12.225 -4.825 13.011 1.00 64.19 99 ARG A O 1
ATOM 772 N N . VAL A 1 100 ? -13.407 -4.757 11.109 1.00 64.25 100 VAL A N 1
ATOM 773 C CA . VAL A 1 100 ? -12.613 -3.704 10.449 1.00 64.25 100 VAL A CA 1
ATOM 774 C C . VAL A 1 100 ? -13.497 -2.485 10.176 1.00 64.25 100 VAL A C 1
ATOM 776 O O . VAL A 1 100 ? -13.888 -2.208 9.044 1.00 64.25 100 VAL A O 1
ATOM 779 N N . GLY A 1 101 ? -13.874 -1.791 11.255 1.00 60.62 101 GLY A N 1
ATOM 780 C CA . GLY A 1 101 ? -14.910 -0.748 11.274 1.00 60.62 101 GLY A CA 1
ATOM 781 C C . GLY A 1 101 ? -14.800 0.319 10.175 1.00 60.62 101 GLY A C 1
ATOM 782 O O . GLY A 1 101 ? -15.824 0.705 9.621 1.00 60.62 101 GLY A O 1
ATOM 783 N N . CYS A 1 102 ? -13.587 0.736 9.793 1.00 60.47 102 CYS A N 1
ATOM 784 C CA . CYS A 1 102 ? -13.385 1.858 8.862 1.00 60.47 102 CYS A CA 1
ATOM 785 C C . CYS A 1 102 ? -13.065 1.437 7.415 1.00 60.47 102 CYS A C 1
ATOM 787 O O . CYS A 1 102 ? -13.338 2.187 6.483 1.00 60.47 102 CYS A O 1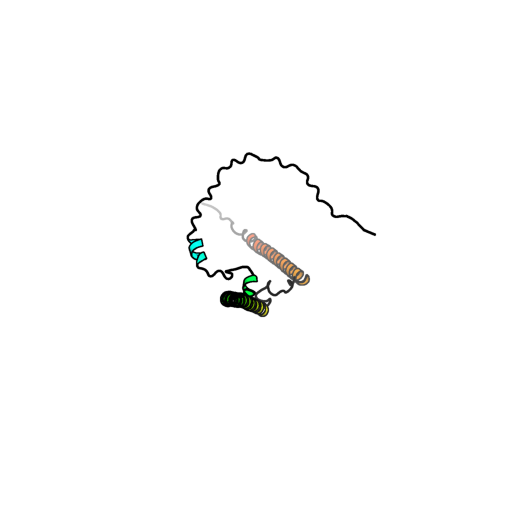
ATOM 789 N N . ALA A 1 103 ? -12.513 0.238 7.196 1.00 60.00 103 ALA A N 1
ATOM 790 C CA . ALA A 1 103 ? -12.088 -0.213 5.862 1.00 60.00 103 ALA A CA 1
ATOM 791 C C . ALA A 1 103 ? -13.221 -0.866 5.046 1.00 60.00 103 ALA A C 1
ATOM 793 O O . ALA A 1 103 ? -13.076 -1.112 3.853 1.00 60.00 103 ALA A O 1
ATOM 794 N N . SER A 1 104 ? -14.370 -1.142 5.674 1.00 62.38 104 SER A N 1
ATOM 795 C CA . SER A 1 104 ? -15.499 -1.834 5.035 1.00 62.38 104 SER A CA 1
ATOM 796 C C . SER A 1 104 ? -16.288 -0.964 4.039 1.00 62.38 104 SER A C 1
ATOM 798 O O . SER A 1 104 ? -17.225 -1.480 3.424 1.00 62.38 104 SER A O 1
ATOM 800 N N . GLY A 1 105 ? -15.981 0.333 3.903 1.00 63.69 105 GLY A N 1
ATOM 801 C CA . GLY A 1 105 ? -16.703 1.250 3.009 1.00 63.69 105 GLY A CA 1
ATOM 802 C C . GLY A 1 105 ? -18.171 1.478 3.389 1.00 63.69 105 GLY A C 1
ATOM 803 O O . GLY A 1 105 ? -18.953 1.953 2.569 1.00 63.69 105 GLY A O 1
ATOM 804 N N . LYS A 1 106 ? -18.575 1.115 4.613 1.00 67.31 106 LYS A N 1
ATOM 805 C CA . LYS A 1 106 ? -19.902 1.450 5.132 1.00 67.31 106 LYS A CA 1
ATOM 806 C C . LYS A 1 106 ? -19.877 2.865 5.683 1.00 67.31 106 LYS A C 1
ATOM 808 O O . LYS A 1 106 ? -18.959 3.217 6.420 1.00 67.31 106 LYS A O 1
ATOM 813 N N . ALA A 1 107 ? -20.902 3.642 5.342 1.00 69.50 107 ALA A N 1
ATOM 814 C CA . ALA A 1 107 ? -21.140 4.921 5.987 1.00 69.50 107 ALA A CA 1
ATOM 815 C C . ALA A 1 107 ? -21.237 4.702 7.509 1.00 69.50 107 ALA A C 1
ATOM 817 O O . ALA A 1 107 ? -21.847 3.709 7.927 1.00 69.50 107 ALA A O 1
ATOM 818 N N . PRO A 1 108 ? -20.625 5.571 8.331 1.00 69.31 108 PRO A N 1
ATOM 819 C CA . PRO A 1 108 ? -20.769 5.487 9.776 1.00 69.31 108 PRO A CA 1
ATOM 820 C C . PRO A 1 108 ? -22.258 5.514 10.129 1.00 69.31 108 PRO A C 1
ATOM 822 O O . PRO A 1 108 ? -22.978 6.443 9.764 1.00 69.31 108 PRO A O 1
ATOM 825 N N . THR A 1 109 ? -22.735 4.465 10.803 1.00 75.69 109 THR A N 1
ATOM 826 C CA . THR A 1 109 ? -24.089 4.457 11.353 1.00 75.69 109 THR A CA 1
ATOM 827 C C . THR A 1 109 ? -24.088 5.387 12.553 1.00 75.69 109 THR A C 1
ATOM 829 O O . THR A 1 109 ? -23.581 5.034 13.617 1.00 75.69 109 THR A O 1
ATOM 832 N N . TYR A 1 110 ? -24.627 6.587 12.376 1.00 77.94 110 TYR A N 1
ATOM 833 C CA . TYR A 1 110 ? -24.873 7.480 13.496 1.00 77.94 110 TYR A CA 1
ATOM 834 C C . TYR A 1 110 ? -25.983 6.881 14.374 1.00 77.94 110 TYR A C 1
ATOM 836 O O . TYR A 1 110 ? -26.960 6.352 13.831 1.00 77.94 110 TYR A O 1
ATOM 844 N N . PRO A 1 111 ? -25.846 6.917 15.712 1.00 81.06 111 PRO A N 1
ATOM 845 C CA . PRO A 1 111 ? -26.927 6.511 16.601 1.00 81.06 111 PRO A CA 1
ATOM 846 C C . PRO A 1 111 ? -28.182 7.340 16.297 1.00 81.06 111 PRO A C 1
ATOM 848 O O . PRO A 1 111 ? -28.093 8.540 16.030 1.00 81.06 111 PRO A O 1
ATOM 851 N N . SER A 1 112 ? -29.355 6.702 16.304 1.00 86.31 112 SER A N 1
ATOM 852 C CA . SER A 1 112 ? -30.621 7.412 16.109 1.00 86.31 112 SER A CA 1
ATOM 853 C C . SER A 1 112 ? -30.853 8.393 17.262 1.00 86.31 112 SER A C 1
ATOM 855 O O . SER A 1 112 ? -30.444 8.125 18.395 1.00 86.31 112 SER A O 1
ATOM 857 N N . LEU A 1 113 ? -31.545 9.505 16.997 1.00 88.31 113 LEU A N 1
ATOM 858 C CA . LEU A 1 113 ? -31.920 10.475 18.037 1.00 88.31 113 LEU A CA 1
ATOM 859 C C . LEU A 1 113 ? -32.648 9.805 19.210 1.00 88.31 113 LEU A C 1
ATOM 861 O O . LEU A 1 113 ? -32.375 10.142 20.356 1.00 88.31 113 LEU A O 1
ATOM 865 N N . GLU A 1 114 ? -33.482 8.800 18.938 1.00 87.44 114 GLU A N 1
ATOM 866 C CA . GLU A 1 114 ? -34.157 8.012 19.974 1.00 87.44 114 GLU A CA 1
ATOM 867 C C . GLU A 1 114 ? -33.177 7.256 20.877 1.00 87.44 114 GLU A C 1
ATOM 869 O O . GLU A 1 114 ? -33.351 7.240 22.091 1.00 87.44 114 GLU A O 1
ATOM 874 N N . SER A 1 115 ? -32.116 6.661 20.319 1.00 87.06 115 SER A N 1
ATOM 875 C CA . SER A 1 115 ? -31.108 5.960 21.126 1.00 87.06 115 SER A CA 1
ATOM 876 C C . SER A 1 115 ? -30.301 6.918 22.007 1.00 87.06 115 SER A C 1
ATOM 878 O O . SER A 1 115 ? -29.965 6.579 23.140 1.00 87.06 115 SER A O 1
ATOM 880 N N . ILE A 1 116 ? -30.053 8.138 21.519 1.00 88.06 116 ILE A N 1
ATOM 881 C CA . ILE A 1 116 ? -29.394 9.201 22.285 1.00 88.06 116 ILE A CA 1
ATOM 882 C C . ILE A 1 116 ? -30.323 9.694 23.402 1.00 88.06 116 ILE A C 1
ATOM 884 O O . ILE A 1 116 ? -29.897 9.836 24.545 1.00 88.06 116 ILE A O 1
ATOM 888 N N . GLN A 1 117 ? -31.606 9.902 23.101 1.00 91.06 117 GLN A N 1
ATOM 889 C CA . GLN A 1 117 ? -32.609 10.301 24.091 1.00 91.06 117 GLN A CA 1
ATOM 890 C C . GLN A 1 117 ? -32.799 9.231 25.174 1.00 91.06 117 GLN A C 1
ATOM 892 O O . GLN A 1 117 ? -32.831 9.559 26.358 1.00 91.06 117 GLN A O 1
ATOM 897 N N . ALA A 1 118 ? -32.853 7.953 24.793 1.00 88.38 118 ALA A N 1
ATOM 898 C CA . ALA A 1 118 ? -32.943 6.841 25.734 1.00 88.38 118 ALA A CA 1
ATOM 899 C C . ALA A 1 118 ? -31.702 6.749 26.640 1.00 88.38 118 ALA A C 1
ATOM 901 O O . ALA A 1 118 ? -31.833 6.515 27.845 1.00 88.38 118 ALA A O 1
ATOM 902 N N . ALA A 1 119 ? -30.505 6.975 26.088 1.00 89.50 119 ALA A N 1
ATOM 903 C CA . ALA A 1 119 ? -29.273 7.023 26.868 1.00 89.50 119 ALA A CA 1
ATOM 904 C C . ALA A 1 119 ? -29.296 8.176 27.884 1.00 89.50 119 ALA A C 1
ATOM 906 O O . ALA A 1 119 ? -29.028 7.944 29.060 1.00 89.50 119 ALA A O 1
ATOM 907 N N . ASN A 1 120 ? -29.702 9.377 27.463 1.00 91.94 120 ASN A N 1
ATOM 908 C CA . ASN A 1 120 ? -29.796 10.544 28.345 1.00 91.94 120 ASN A CA 1
ATOM 909 C C . ASN A 1 120 ? -30.790 10.325 29.494 1.00 91.94 120 ASN A C 1
ATOM 911 O O . ASN A 1 120 ? -30.448 10.569 30.645 1.00 91.94 120 ASN A O 1
ATOM 915 N N . HIS A 1 121 ? -31.976 9.780 29.215 1.00 92.19 121 HIS A N 1
ATOM 916 C CA . HIS A 1 121 ? -32.975 9.500 30.253 1.00 92.19 121 HIS A CA 1
ATOM 917 C C . HIS A 1 121 ? -32.498 8.437 31.261 1.00 92.19 121 HIS A C 1
ATOM 919 O O . HIS A 1 121 ? -32.815 8.488 32.449 1.00 92.19 121 HIS A O 1
ATOM 925 N N . THR A 1 122 ? -31.712 7.459 30.804 1.00 92.25 122 THR A N 1
ATOM 926 C CA . THR A 1 122 ? -31.103 6.459 31.699 1.00 92.25 122 THR A CA 1
ATOM 927 C C . THR A 1 122 ? -30.072 7.105 32.625 1.00 92.25 122 THR A C 1
ATOM 929 O O . THR A 1 122 ? -29.989 6.755 33.802 1.00 92.25 122 THR A O 1
ATOM 932 N N . LEU A 1 123 ? -29.322 8.069 32.096 1.00 94.75 123 LEU A N 1
ATOM 933 C CA . LEU A 1 123 ? -28.306 8.828 32.814 1.00 94.75 123 LEU A CA 1
ATOM 934 C C . LEU A 1 123 ? -28.937 9.733 33.886 1.00 94.75 123 LEU A C 1
ATOM 936 O O . LEU A 1 123 ? -28.481 9.742 35.025 1.00 94.75 123 LEU A O 1
ATOM 940 N N . GLU A 1 124 ? -30.041 10.412 33.565 1.00 94.25 124 GLU A N 1
ATOM 941 C CA . GLU A 1 124 ? -30.803 11.209 34.540 1.00 94.25 124 GLU A CA 1
ATOM 942 C C . GLU A 1 124 ? -31.330 10.352 35.697 1.00 94.25 124 GLU A C 1
ATOM 944 O O . GLU A 1 124 ? -31.150 10.710 36.860 1.00 94.25 124 GLU A O 1
ATOM 949 N N . ARG A 1 125 ? -31.884 9.166 35.410 1.00 94.38 125 ARG A N 1
ATOM 950 C CA . ARG A 1 125 ? -32.321 8.243 36.471 1.00 94.38 125 ARG A CA 1
ATOM 951 C C . ARG A 1 125 ? -31.184 7.765 37.367 1.00 94.38 125 ARG A C 1
ATOM 953 O O . ARG A 1 125 ? -31.414 7.536 38.552 1.00 94.38 125 ARG A O 1
ATOM 960 N N . GLN A 1 126 ? -29.984 7.567 36.820 1.00 94.50 126 GLN A N 1
ATOM 961 C CA . GLN A 1 126 ? -28.823 7.217 37.641 1.00 94.50 126 GLN A CA 1
ATOM 962 C C . GLN A 1 126 ? -28.466 8.354 38.598 1.00 94.50 126 GLN A C 1
ATOM 964 O O . GLN A 1 126 ? -28.311 8.099 39.788 1.00 94.50 126 GLN A O 1
ATOM 969 N N . TYR A 1 127 ? -28.446 9.599 38.115 1.00 94.44 127 TYR A N 1
ATOM 970 C CA . TYR A 1 127 ? -28.195 10.756 38.973 1.00 94.44 127 TYR A CA 1
ATOM 971 C C . TYR A 1 127 ? -29.227 10.906 40.096 1.00 94.44 127 TYR A C 1
ATOM 973 O O . TYR A 1 127 ? -28.852 11.201 41.229 1.00 94.44 127 TYR A O 1
ATOM 981 N N . GLU A 1 128 ? -30.512 10.671 39.821 1.00 95.94 128 GLU A N 1
ATOM 982 C CA . GLU A 1 128 ? -31.553 10.720 40.855 1.00 95.94 128 GLU A CA 1
ATOM 983 C C . GLU A 1 128 ? -31.373 9.631 41.922 1.00 95.94 128 GLU A C 1
ATOM 985 O O . GLU A 1 128 ? -31.528 9.896 43.116 1.00 95.94 128 GLU A O 1
ATOM 990 N N . LEU A 1 129 ? -31.024 8.410 41.508 1.00 95.88 129 LEU A N 1
ATOM 991 C CA . LEU A 1 129 ? -30.775 7.301 42.430 1.00 95.88 129 LEU A CA 1
ATOM 992 C C . LEU A 1 129 ? -29.542 7.548 43.301 1.00 95.88 129 LEU A C 1
ATOM 994 O O . LEU A 1 129 ? -29.584 7.275 44.501 1.00 95.88 129 LEU A O 1
ATOM 998 N N . ASP A 1 130 ? -28.476 8.091 42.719 1.00 95.31 130 ASP A N 1
ATOM 999 C CA . ASP A 1 130 ? -27.251 8.414 43.447 1.00 95.31 130 ASP A CA 1
ATOM 1000 C C . ASP A 1 130 ? -27.488 9.551 44.455 1.00 95.31 130 ASP A C 1
ATOM 1002 O O . ASP A 1 130 ? -27.084 9.438 45.613 1.00 95.31 130 ASP A O 1
ATOM 1006 N N . ALA A 1 131 ? -28.247 10.586 44.077 1.00 95.25 131 ALA A N 1
ATOM 1007 C CA . ALA A 1 131 ? -28.638 11.663 44.990 1.00 95.25 131 ALA A CA 1
ATOM 1008 C C . ALA A 1 131 ? -29.530 11.162 46.144 1.00 95.25 131 ALA A C 1
ATOM 1010 O O . ALA A 1 131 ? -29.347 11.552 47.300 1.00 95.25 131 ALA A O 1
ATOM 1011 N N . ALA A 1 132 ? -30.483 10.268 45.857 1.00 94.75 132 ALA A N 1
ATOM 1012 C CA . ALA A 1 132 ? -31.331 9.659 46.882 1.00 94.75 132 ALA A CA 1
ATOM 1013 C C . ALA A 1 132 ? -30.526 8.765 47.839 1.00 94.75 132 ALA A C 1
ATOM 1015 O O . ALA A 1 132 ? -30.784 8.746 49.047 1.00 94.75 132 ALA A O 1
ATOM 1016 N N . ARG A 1 133 ? -29.529 8.045 47.316 1.00 94.50 133 ARG A N 1
ATOM 1017 C CA . ARG A 1 133 ? -28.622 7.223 48.116 1.00 94.50 133 ARG A CA 1
ATOM 1018 C C . ARG A 1 133 ? -27.770 8.073 49.056 1.00 94.50 133 ARG A C 1
ATOM 1020 O O . ARG A 1 133 ? -27.678 7.740 50.234 1.00 94.50 133 ARG A O 1
ATOM 1027 N N . GLU A 1 134 ? -27.208 9.178 48.573 1.00 91.69 134 GLU A N 1
ATOM 1028 C CA . GLU A 1 134 ? -26.403 10.092 49.394 1.00 91.69 134 GLU A CA 1
ATOM 1029 C C . GLU A 1 134 ? -27.230 10.703 50.541 1.00 91.69 134 GLU A C 1
ATOM 1031 O O . GLU A 1 134 ? -26.779 10.752 51.687 1.00 91.69 134 GLU A O 1
ATOM 1036 N N . GLN A 1 135 ? -28.488 11.077 50.279 1.00 88.81 135 GLN A N 1
ATOM 1037 C CA . GLN A 1 135 ? -29.405 11.552 51.323 1.00 88.81 135 GLN A CA 1
ATOM 1038 C C . GLN A 1 135 ? -29.745 10.473 52.361 1.00 88.81 135 GLN A C 1
ATOM 1040 O O . GLN A 1 135 ? -29.855 10.774 53.553 1.00 88.81 135 GLN A O 1
ATOM 1045 N N . ALA A 1 136 ? -29.911 9.219 51.932 1.00 86.88 136 ALA A N 1
ATOM 1046 C CA . ALA A 1 136 ? -30.170 8.104 52.838 1.00 86.88 136 ALA A CA 1
ATOM 1047 C C . ALA A 1 136 ? -28.954 7.804 53.730 1.00 86.88 136 ALA A C 1
ATOM 1049 O O . ALA A 1 136 ? -29.109 7.643 54.940 1.00 86.88 136 ALA A O 1
ATOM 1050 N N . GLU A 1 137 ? -27.746 7.790 53.162 1.00 86.50 137 GLU A N 1
ATOM 1051 C CA . GLU A 1 137 ? -26.501 7.562 53.906 1.00 86.50 137 GLU A CA 1
ATOM 1052 C C . GLU A 1 137 ? -26.192 8.724 54.875 1.00 86.50 137 GLU A C 1
ATOM 1054 O O . GLU A 1 137 ? -25.785 8.491 56.016 1.00 86.50 137 GLU A O 1
ATOM 1059 N N . GLY A 1 138 ? -26.479 9.973 54.488 1.00 76.94 138 GLY A N 1
ATOM 1060 C CA . GLY A 1 138 ? -26.333 11.145 55.360 1.00 76.94 138 GLY A CA 1
ATOM 1061 C C . GLY A 1 138 ? -27.274 11.144 56.574 1.00 76.94 138 GLY A C 1
ATOM 1062 O O . GLY A 1 138 ? -26.892 11.600 57.653 1.00 76.94 138 GLY A O 1
ATOM 1063 N N . ARG A 1 139 ? -28.485 10.587 56.439 1.00 68.38 139 ARG A N 1
ATOM 1064 C CA . ARG A 1 139 ? -29.470 10.517 57.533 1.00 68.38 139 ARG A CA 1
ATOM 1065 C C . ARG A 1 139 ? -29.071 9.521 58.625 1.00 68.38 139 ARG A C 1
ATOM 1067 O O . ARG A 1 139 ? -29.230 9.816 59.806 1.00 68.38 139 ARG A O 1
ATOM 1074 N N . ILE A 1 140 ? -28.484 8.387 58.242 1.00 66.38 140 ILE A N 1
ATOM 1075 C CA . ILE A 1 140 ? -28.062 7.329 59.177 1.00 66.38 140 ILE A CA 1
ATOM 1076 C C . ILE A 1 140 ? -26.917 7.815 60.086 1.00 66.38 140 ILE A C 1
ATOM 1078 O O . ILE A 1 140 ? -26.873 7.471 61.266 1.00 66.38 140 ILE A O 1
ATOM 1082 N N . ASN A 1 141 ? -26.036 8.682 59.578 1.00 64.25 141 ASN A N 1
ATOM 1083 C CA . ASN A 1 141 ? -24.938 9.254 60.364 1.00 64.25 141 ASN A CA 1
ATOM 1084 C C . ASN A 1 141 ? -25.367 10.426 61.273 1.00 64.25 141 ASN A C 1
ATOM 1086 O O . ASN A 1 141 ? -24.644 10.758 62.210 1.00 64.25 141 ASN A O 1
ATOM 1090 N N . GLY A 1 142 ? -26.531 11.044 61.034 1.00 59.03 142 GLY A N 1
ATOM 1091 C CA . GLY A 1 142 ? -27.036 12.175 61.825 1.00 59.03 142 GLY A CA 1
ATOM 1092 C C . GLY A 1 142 ? -27.797 11.789 63.101 1.00 59.03 142 GLY A C 1
ATOM 1093 O O . GLY A 1 142 ? -27.826 12.565 64.052 1.00 59.03 142 GLY A O 1
ATOM 1094 N N . GLU A 1 143 ? -28.389 10.592 63.158 1.00 56.94 143 GLU A N 1
ATOM 1095 C CA . GLU A 1 143 ? -29.216 10.153 64.299 1.00 56.94 143 GLU A CA 1
ATOM 1096 C C . GLU A 1 143 ? -28.424 9.363 65.366 1.00 56.94 143 GLU A C 1
ATOM 1098 O O . GLU A 1 143 ? -28.908 9.158 66.477 1.00 56.94 143 GLU A O 1
ATOM 1103 N N . CYS A 1 144 ? -27.163 9.001 65.099 1.00 54.25 144 CYS A N 1
ATOM 1104 C CA . CYS A 1 144 ? -26.297 8.253 66.021 1.00 54.25 144 CYS A CA 1
ATOM 1105 C C . CYS A 1 144 ? -25.381 9.159 66.881 1.00 54.25 144 CYS A C 1
ATOM 1107 O O . CYS A 1 144 ? -24.219 8.832 67.110 1.00 54.25 144 CYS A O 1
ATOM 1109 N N . SER A 1 145 ? -25.872 10.318 67.345 1.00 56.78 145 SER A N 1
ATOM 1110 C CA . SER A 1 145 ? -25.084 11.248 68.186 1.00 56.78 145 SER A CA 1
ATOM 1111 C C . SER A 1 145 ? -25.834 11.832 69.397 1.00 56.78 145 SER A C 1
ATOM 1113 O O . SER A 1 145 ? -25.374 12.816 69.977 1.00 56.78 145 SER A O 1
ATOM 1115 N N . ILE A 1 146 ? -26.968 11.256 69.823 1.00 58.88 146 ILE A N 1
ATOM 1116 C CA . ILE A 1 146 ? -27.717 11.742 71.000 1.00 58.88 146 ILE A CA 1
ATOM 1117 C C . ILE A 1 146 ? -28.190 10.581 71.887 1.00 58.88 146 ILE A C 1
ATOM 1119 O O . ILE A 1 146 ? -29.380 10.382 72.051 1.00 58.88 146 ILE A O 1
ATOM 1123 N N . THR A 1 147 ? -27.276 9.817 72.487 1.00 59.09 147 THR A N 1
ATOM 1124 C CA . THR A 1 147 ? -27.524 9.113 73.767 1.00 59.09 147 THR A CA 1
ATOM 1125 C C . THR A 1 147 ? -26.185 8.691 74.371 1.00 59.09 147 THR A C 1
ATOM 1127 O O . THR A 1 147 ? -25.678 7.610 74.082 1.00 59.09 147 THR A O 1
ATOM 1130 N N . GLY A 1 148 ? -25.580 9.538 75.201 1.00 59.00 148 GLY A N 1
ATOM 1131 C CA . GLY A 1 148 ? -24.366 9.162 75.926 1.00 59.00 148 GLY A CA 1
ATOM 1132 C C . GLY A 1 148 ? -23.784 10.309 76.735 1.00 59.00 148 GLY A C 1
ATOM 1133 O O . GLY A 1 148 ? -22.790 10.896 76.327 1.00 59.00 148 GLY A O 1
ATOM 1134 N N . GLY A 1 149 ? -24.415 10.648 77.862 1.00 55.88 149 GLY A N 1
ATOM 1135 C CA . GLY A 1 149 ? -23.861 11.646 78.780 1.00 55.88 149 GLY A CA 1
ATOM 1136 C C . GLY A 1 149 ? -24.753 12.077 79.948 1.00 55.88 149 GLY A C 1
ATOM 1137 O O . GLY A 1 149 ? -24.678 13.236 80.336 1.00 55.88 149 GLY A O 1
ATOM 1138 N N . GLY A 1 150 ? -25.603 11.196 80.494 1.00 61.56 150 GLY A N 1
ATOM 1139 C CA . GLY A 1 150 ? -26.061 11.329 81.890 1.00 61.56 150 GLY A CA 1
ATOM 1140 C C . GLY A 1 150 ? -24.964 10.729 82.776 1.00 61.56 150 GLY A C 1
ATOM 1141 O O . GLY A 1 150 ? -24.538 9.614 82.506 1.00 61.56 150 GLY A O 1
ATOM 1142 N N . GLN A 1 151 ? -24.258 11.503 83.598 1.00 64.44 151 GLN A N 1
ATOM 1143 C CA . GLN A 1 151 ? -24.660 12.041 84.903 1.00 64.44 151 GLN A CA 1
ATOM 1144 C C . GLN A 1 151 ? -24.674 10.955 85.992 1.00 64.44 151 GLN A C 1
ATOM 1146 O O . GLN A 1 151 ? -25.702 10.346 86.236 1.00 64.44 151 GLN A O 1
ATOM 1151 N N . ASP A 1 152 ? -23.529 10.813 86.660 1.00 56.16 152 ASP A N 1
ATOM 1152 C CA . ASP A 1 152 ? -23.355 10.392 88.059 1.00 56.16 152 ASP A CA 1
ATOM 1153 C C . ASP A 1 152 ? -22.289 11.378 88.601 1.00 56.16 152 ASP A C 1
ATOM 1155 O O . ASP A 1 152 ? -21.219 11.504 88.008 1.00 56.16 152 ASP A O 1
ATOM 1159 N N . GLY A 1 153 ? -22.532 12.292 89.554 1.00 56.84 153 GLY A N 1
ATOM 1160 C CA . GLY A 1 153 ? -23.075 12.063 90.899 1.00 56.84 153 GLY A CA 1
ATOM 1161 C C . GLY A 1 153 ? -22.055 11.215 91.666 1.0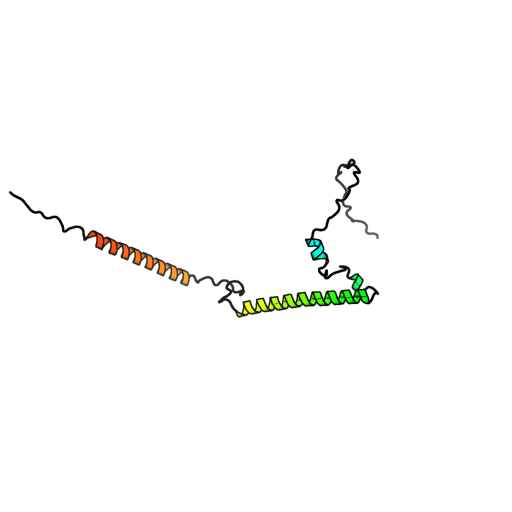0 56.84 153 GLY A C 1
ATOM 1162 O O . GLY A 1 153 ? -21.936 10.042 91.370 1.00 56.84 153 GLY A O 1
ATOM 1163 N N . GLY A 1 154 ? -21.188 11.687 92.561 1.00 59.09 154 GLY A N 1
ATOM 1164 C CA . GLY A 1 154 ? -21.334 12.653 93.644 1.00 59.09 154 GLY A CA 1
ATOM 1165 C C . GLY A 1 154 ? -20.901 11.953 94.949 1.00 59.09 154 GLY A C 1
ATOM 1166 O O . GLY A 1 154 ? -21.300 10.815 95.153 1.00 59.09 154 GLY A O 1
ATOM 1167 N N . VAL A 1 155 ? -20.169 12.667 95.825 1.00 49.69 155 VAL A N 1
ATOM 1168 C CA . VAL A 1 155 ? -19.899 12.364 97.262 1.00 49.69 155 VAL A CA 1
ATOM 1169 C C . VAL A 1 155 ? -19.016 11.110 97.498 1.00 49.69 155 VAL A C 1
ATOM 1171 O O . VAL A 1 155 ? -19.316 10.034 97.004 1.00 49.69 155 VAL A O 1
ATOM 1174 N N . VAL A 1 156 ? -17.858 11.152 98.168 1.00 54.91 156 VAL A N 1
ATOM 1175 C CA . VAL A 1 156 ? -17.519 11.552 99.553 1.00 54.91 156 VAL A CA 1
ATOM 1176 C C . VAL A 1 156 ? -16.051 11.976 99.599 1.00 54.91 156 VAL A C 1
ATOM 1178 O O . VAL A 1 156 ? -15.233 11.288 98.950 1.00 54.91 156 VAL A O 1
#

Secondary structure (DSSP, 8-state):
-------------------TT--------------HHHHHHTTS--S-S---GGGGG-S-HHHHHHHHHHHHHHHHHHHHHHHHHHHHHHHHHHH-TTT-TTTT-PPP-PPPHHHHHHHHHHHHHHHHHHHHHHHHHHHHHHSTTSS---------

pLDDT: mean 75.29, std 15.04, range [48.97, 97.88]

Organism: NCBI:txid265543

Foldseek 3Di:
DDDDDDPDDPDDDDDDDPPPPPPPPPPDDPDDDDDPVVVVVVPPPPLPPDPDPVQCVDPDPVSVVSNVVSVVVVVVVVVVVVVVVVVVLVVVCVVACVPNVPSNPDDPDDDDPVVVVVVVVVVVVVVVVVVVVVVVVVVVVVVPPPDDDDDDDDDD